Protein AF-A0AAW8W7H5-F1 (afdb_monomer)

Secondary structure (DSSP, 8-state):
--EETTEEPPHHHHHHHHHHHHHHHHHHHHHHHHHHTT-----------------

Organism: NCBI:txid380393

Radius of gyration: 23.7 Å; Cα contacts (8 Å, |Δi|>4): 15; chains: 1; bounding box: 48×36×60 Å

Mean predicted aligned error: 14.04 Å

Structure (mmCIF, N/CA/C/O backbone):
data_AF-A0AAW8W7H5-F1
#
_entry.id   AF-A0AAW8W7H5-F1
#
loop_
_atom_site.group_PDB
_atom_site.id
_atom_site.type_symbol
_atom_site.label_atom_id
_atom_site.label_alt_id
_atom_site.label_comp_id
_atom_site.label_asym_id
_atom_site.label_entity_id
_atom_site.label_seq_id
_atom_si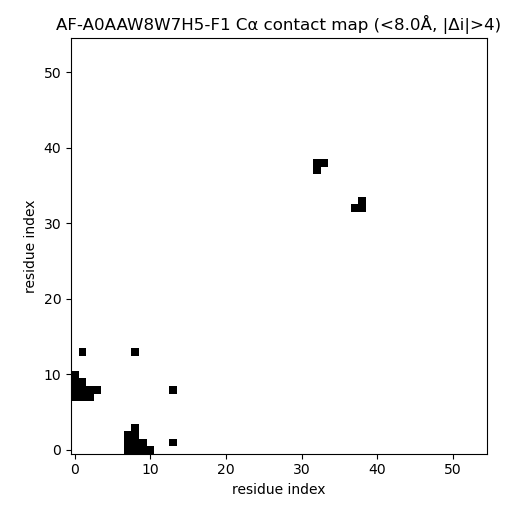te.pdbx_PDB_ins_code
_atom_site.Cartn_x
_atom_site.Cartn_y
_atom_site.Cartn_z
_atom_site.occupancy
_atom_site.B_iso_or_equiv
_atom_site.auth_seq_id
_atom_site.auth_comp_id
_atom_site.auth_asym_id
_atom_site.auth_atom_id
_atom_site.pdbx_PDB_model_num
ATOM 1 N N . MET A 1 1 ? 14.686 -7.071 -13.881 1.00 62.16 1 MET A N 1
ATOM 2 C CA . MET A 1 1 ? 13.307 -6.732 -14.290 1.00 62.16 1 MET A CA 1
ATOM 3 C C . MET A 1 1 ? 12.433 -7.928 -13.980 1.00 62.16 1 MET A C 1
ATOM 5 O O . MET A 1 1 ? 12.826 -9.035 -14.331 1.00 62.16 1 MET A O 1
ATOM 9 N N . ARG A 1 2 ? 11.329 -7.732 -13.254 1.00 69.12 2 ARG A N 1
ATOM 10 C CA . ARG A 1 2 ? 10.372 -8.813 -12.988 1.00 69.12 2 ARG A CA 1
ATOM 11 C C . ARG A 1 2 ? 9.462 -8.956 -14.205 1.00 69.12 2 ARG A C 1
ATOM 13 O O . ARG A 1 2 ? 8.980 -7.953 -14.726 1.00 69.12 2 ARG A O 1
ATOM 20 N N . HIS A 1 3 ? 9.265 -10.189 -14.650 1.00 68.12 3 HIS A N 1
ATOM 21 C CA . HIS A 1 3 ? 8.274 -10.521 -15.664 1.00 68.12 3 HIS A CA 1
ATOM 22 C C . HIS A 1 3 ? 6.956 -10.852 -14.975 1.00 68.12 3 HIS A C 1
ATOM 24 O O . HIS A 1 3 ? 6.931 -11.674 -14.059 1.00 68.12 3 HIS A O 1
ATOM 30 N N . THR A 1 4 ? 5.880 -10.212 -15.410 1.00 76.25 4 THR A N 1
ATOM 31 C CA . THR A 1 4 ? 4.509 -10.535 -15.014 1.00 76.25 4 THR A CA 1
ATOM 32 C C . THR A 1 4 ? 3.766 -11.126 -16.208 1.00 76.25 4 THR A C 1
ATOM 34 O O . THR A 1 4 ? 4.236 -11.052 -17.345 1.00 76.25 4 THR A O 1
ATOM 37 N N . GLU A 1 5 ? 2.581 -11.687 -15.969 1.00 78.44 5 GLU A N 1
ATOM 38 C CA . GLU A 1 5 ? 1.685 -12.174 -17.032 1.00 78.44 5 GLU A CA 1
ATOM 39 C C . GLU A 1 5 ? 1.316 -11.080 -18.054 1.00 78.44 5 GLU A C 1
ATOM 41 O O . GLU A 1 5 ? 0.928 -11.387 -19.177 1.00 78.44 5 GLU A O 1
ATOM 46 N N . TYR A 1 6 ? 1.494 -9.806 -17.686 1.00 79.94 6 TYR A N 1
ATOM 47 C CA . TYR A 1 6 ? 1.165 -8.630 -18.492 1.00 79.94 6 TYR A CA 1
ATOM 48 C C . TYR A 1 6 ? 2.397 -7.943 -19.112 1.00 79.94 6 TYR A C 1
ATOM 50 O O . TYR A 1 6 ? 2.247 -6.916 -19.771 1.00 79.94 6 TYR A O 1
ATOM 58 N N . GLY A 1 7 ? 3.610 -8.487 -18.927 1.00 83.75 7 GLY A N 1
ATOM 59 C CA . GLY A 1 7 ? 4.841 -7.983 -19.551 1.00 83.75 7 GLY A CA 1
ATOM 60 C C . GLY A 1 7 ? 5.979 -7.660 -18.576 1.00 83.75 7 GLY A C 1
ATOM 61 O O . GLY A 1 7 ? 6.165 -8.322 -17.554 1.00 83.75 7 GLY A O 1
ATOM 62 N N . TYR A 1 8 ? 6.799 -6.666 -18.933 1.00 81.62 8 TYR A N 1
ATOM 63 C CA . TYR A 1 8 ? 7.953 -6.229 -18.141 1.00 81.62 8 TYR A CA 1
ATOM 64 C C . TYR A 1 8 ? 7.560 -5.122 -17.170 1.00 81.62 8 TYR A C 1
ATOM 66 O O . TYR A 1 8 ? 6.968 -4.128 -17.577 1.00 81.62 8 TYR A O 1
ATOM 74 N N . VAL A 1 9 ? 7.974 -5.260 -15.913 1.00 82.88 9 VAL A N 1
ATOM 75 C CA . VAL A 1 9 ? 7.890 -4.179 -14.925 1.00 82.88 9 VAL A CA 1
ATOM 76 C C . VAL A 1 9 ? 9.216 -3.425 -14.904 1.00 82.88 9 VAL A C 1
ATOM 78 O O . VAL A 1 9 ? 10.290 -4.025 -14.734 1.00 82.88 9 VAL A O 1
ATOM 81 N N . SER A 1 10 ? 9.146 -2.106 -15.084 1.00 84.75 10 SER A N 1
ATOM 82 C CA . SER A 1 10 ? 10.304 -1.219 -14.983 1.00 84.75 10 SER A CA 1
ATOM 83 C C . SER A 1 10 ? 10.911 -1.298 -13.575 1.00 84.75 10 SER A C 1
ATOM 85 O O . SER A 1 10 ? 10.178 -1.433 -12.595 1.00 84.75 10 SER A O 1
ATOM 87 N N . PRO A 1 11 ? 12.241 -1.170 -13.411 1.00 86.81 11 PRO A N 1
ATOM 88 C CA . PRO A 1 11 ? 12.859 -1.106 -12.085 1.00 86.81 11 PRO A CA 1
ATOM 89 C C . PRO A 1 11 ? 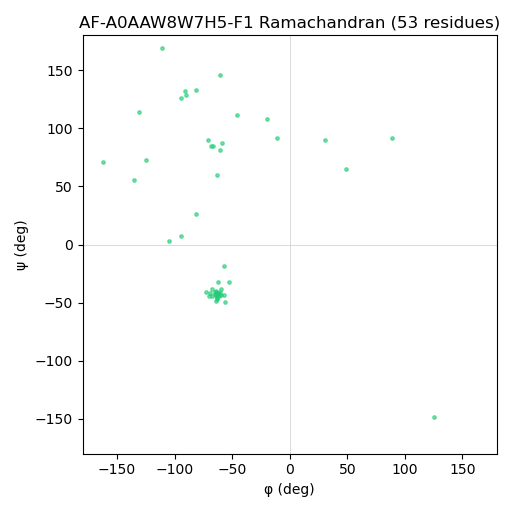12.246 -0.036 -11.166 1.00 86.81 11 PRO A C 1
ATOM 91 O O . PRO A 1 11 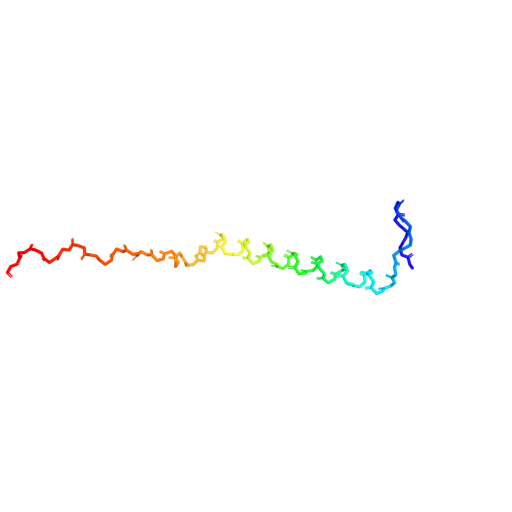? 12.185 -0.233 -9.955 1.00 86.81 11 PRO A O 1
ATOM 94 N N . ILE A 1 12 ? 11.774 1.076 -11.743 1.00 88.56 12 ILE A N 1
ATOM 95 C CA . ILE A 1 12 ? 11.121 2.165 -11.003 1.00 88.56 12 ILE A CA 1
ATOM 96 C C . ILE A 1 12 ? 9.755 1.713 -10.485 1.00 88.56 12 ILE A C 1
ATOM 98 O O . ILE A 1 12 ? 9.430 1.930 -9.322 1.00 88.56 12 ILE A O 1
ATOM 102 N N . GLU A 1 13 ? 8.978 1.040 -11.330 1.00 87.25 13 GLU A N 1
ATOM 103 C CA . GLU A 1 13 ? 7.675 0.500 -10.948 1.00 87.25 13 GLU A CA 1
ATOM 104 C C . GLU A 1 13 ? 7.830 -0.558 -9.852 1.00 87.25 13 GLU A C 1
ATOM 106 O O . GLU A 1 13 ? 7.112 -0.505 -8.860 1.00 87.25 13 GLU A O 1
ATOM 111 N N . ASP A 1 14 ? 8.818 -1.455 -9.962 1.00 88.38 14 ASP A N 1
ATOM 112 C CA . ASP A 1 14 ? 9.102 -2.457 -8.923 1.00 88.38 14 ASP A CA 1
ATOM 113 C C . ASP A 1 14 ? 9.453 -1.794 -7.581 1.00 88.38 14 ASP A C 1
ATOM 115 O O . ASP A 1 14 ? 9.014 -2.242 -6.522 1.00 88.38 14 ASP A O 1
ATOM 119 N N . TYR A 1 15 ? 10.197 -0.683 -7.605 1.00 89.88 15 TYR A N 1
ATOM 120 C CA . TYR A 1 15 ? 10.479 0.101 -6.402 1.00 89.88 15 TYR A CA 1
ATOM 121 C C . TYR A 1 15 ? 9.205 0.715 -5.801 1.00 89.88 15 TYR A C 1
ATOM 123 O O . TYR A 1 15 ? 8.937 0.522 -4.614 1.00 89.88 15 TYR A O 1
ATOM 131 N N . CYS A 1 16 ? 8.376 1.372 -6.618 1.00 91.06 16 CYS A N 1
ATOM 132 C CA . CYS A 1 16 ? 7.113 1.956 -6.166 1.00 91.06 16 CYS A CA 1
ATOM 133 C C . CYS A 1 16 ? 6.151 0.902 -5.597 1.00 91.06 16 CYS A C 1
ATOM 135 O O . CYS A 1 16 ? 5.521 1.140 -4.565 1.00 91.06 16 CYS A O 1
ATOM 137 N N . TYR A 1 17 ? 6.060 -0.276 -6.223 1.00 90.12 17 TYR A N 1
ATOM 138 C CA . TYR A 1 17 ? 5.232 -1.373 -5.722 1.00 90.12 17 TYR A CA 1
ATOM 139 C C . TYR A 1 17 ? 5.712 -1.868 -4.359 1.00 90.12 17 TYR A C 1
ATOM 141 O O . TYR A 1 17 ? 4.897 -2.053 -3.455 1.00 90.12 17 TYR A O 1
ATOM 149 N N . ARG A 1 18 ? 7.027 -2.015 -4.165 1.00 90.31 18 ARG A N 1
ATOM 150 C CA . ARG A 1 18 ? 7.591 -2.434 -2.873 1.00 90.31 18 ARG A CA 1
ATOM 151 C C . ARG A 1 18 ? 7.327 -1.426 -1.759 1.00 90.31 18 ARG A C 1
ATOM 153 O O . ARG A 1 18 ? 7.017 -1.827 -0.634 1.00 90.31 18 ARG A O 1
ATOM 160 N N . ASP A 1 19 ? 7.430 -0.135 -2.053 1.00 93.75 19 ASP A N 1
ATOM 161 C CA . ASP A 1 19 ? 7.125 0.912 -1.077 1.00 93.75 19 ASP A CA 1
ATOM 162 C C . ASP A 1 19 ? 5.632 0.938 -0.726 1.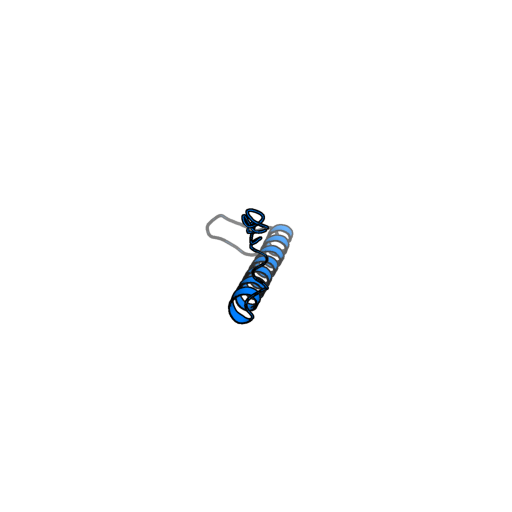00 93.75 19 ASP A C 1
ATOM 164 O O . ASP A 1 19 ? 5.271 1.065 0.449 1.00 93.75 19 ASP A O 1
ATOM 168 N N . LEU A 1 20 ? 4.759 0.721 -1.714 1.00 94.75 20 LEU A N 1
ATOM 169 C CA . LEU A 1 20 ? 3.320 0.600 -1.495 1.00 94.75 20 LEU A CA 1
ATOM 170 C C . LEU A 1 20 ? 2.977 -0.615 -0.620 1.00 94.75 20 LEU A C 1
ATOM 172 O O . LEU A 1 20 ? 2.220 -0.488 0.345 1.00 94.75 20 LEU A O 1
ATOM 176 N N . GLU A 1 21 ? 3.559 -1.781 -0.909 1.00 93.69 21 GLU A N 1
ATOM 177 C CA . GLU A 1 21 ? 3.394 -2.993 -0.098 1.00 93.69 21 GLU A CA 1
ATOM 178 C C . GLU A 1 21 ? 3.818 -2.758 1.356 1.00 93.69 21 GLU A C 1
ATOM 180 O O . GLU A 1 21 ? 3.105 -3.137 2.293 1.00 93.69 21 GLU A O 1
ATOM 185 N N . ARG A 1 22 ? 4.953 -2.078 1.558 1.00 95.00 22 ARG A N 1
ATOM 186 C CA . ARG A 1 22 ? 5.453 -1.732 2.891 1.00 95.00 22 ARG A CA 1
ATOM 187 C C . ARG A 1 22 ? 4.497 -0.798 3.628 1.00 95.00 22 ARG A C 1
ATOM 189 O O . ARG A 1 22 ? 4.168 -1.059 4.786 1.00 95.00 22 ARG A O 1
ATOM 196 N N . TRP A 1 23 ? 4.008 0.242 2.957 1.00 95.56 23 TRP A N 1
ATOM 197 C CA . TRP A 1 23 ? 3.051 1.181 3.539 1.00 95.56 23 TRP A CA 1
ATOM 198 C C . TRP A 1 23 ? 1.741 0.491 3.948 1.00 95.56 23 TRP A C 1
ATOM 200 O O . TRP A 1 23 ? 1.240 0.709 5.054 1.00 95.56 23 TRP A O 1
ATOM 210 N N . LEU A 1 24 ? 1.213 -0.406 3.109 1.00 94.62 24 LEU A N 1
ATOM 211 C CA . LEU A 1 24 ? 0.011 -1.184 3.422 1.00 94.62 24 LEU A CA 1
ATOM 212 C C . LEU A 1 24 ? 0.222 -2.122 4.619 1.00 94.62 24 LEU A C 1
ATOM 214 O O . LEU A 1 24 ? -0.648 -2.227 5.493 1.00 94.62 24 LEU A O 1
ATOM 218 N N . ALA A 1 25 ? 1.378 -2.783 4.697 1.00 94.38 25 ALA A N 1
ATOM 219 C CA . ALA A 1 25 ? 1.722 -3.651 5.819 1.00 94.38 25 ALA A CA 1
ATOM 220 C C . ALA A 1 25 ? 1.807 -2.870 7.142 1.00 94.38 25 ALA A C 1
ATOM 222 O O . ALA A 1 25 ? 1.285 -3.325 8.171 1.00 94.38 25 ALA A O 1
ATOM 223 N N . ASP A 1 26 ? 2.406 -1.678 7.108 1.00 92.25 26 ASP A N 1
ATOM 224 C CA . ASP A 1 26 ? 2.505 -0.791 8.264 1.00 92.25 26 ASP A CA 1
ATOM 225 C C . ASP A 1 26 ? 1.133 -0.245 8.676 1.00 92.25 26 ASP A C 1
ATOM 227 O O . ASP A 1 26 ? 0.775 -0.331 9.855 1.00 92.25 26 ASP A O 1
ATOM 231 N N . LYS A 1 27 ? 0.293 0.192 7.729 1.00 91.94 27 LYS A N 1
ATOM 232 C CA . LYS A 1 27 ? -1.0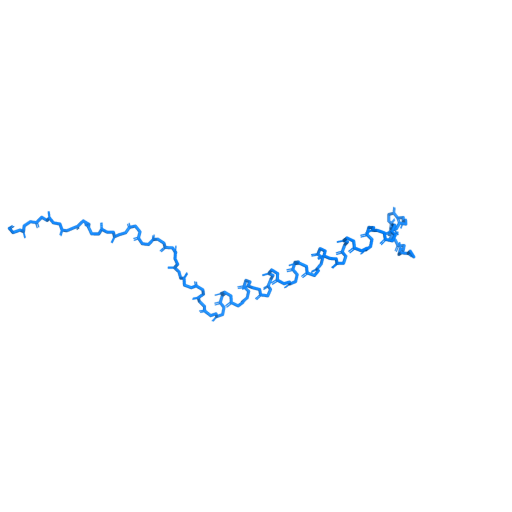92 0.604 8.013 1.00 91.94 27 LYS A CA 1
ATOM 233 C C . LYS A 1 27 ? -1.878 -0.511 8.711 1.00 91.94 27 LYS A C 1
ATOM 235 O O . LYS A 1 27 ? -2.431 -0.300 9.791 1.00 91.94 27 LYS A O 1
ATOM 240 N N . LYS A 1 28 ? -1.832 -1.739 8.180 1.00 89.69 28 LYS A N 1
ATOM 241 C CA . LYS A 1 28 ? -2.487 -2.915 8.783 1.00 89.69 28 LYS A CA 1
ATOM 242 C C . LYS A 1 28 ? -1.932 -3.249 10.173 1.00 89.69 28 LYS A C 1
ATOM 244 O O . LYS A 1 28 ? -2.639 -3.777 11.035 1.00 89.69 28 LYS A O 1
ATOM 249 N N . LYS A 1 29 ? -0.645 -2.995 10.425 1.00 88.62 29 LYS A N 1
ATOM 250 C CA . LYS A 1 29 ? -0.025 -3.150 11.752 1.00 88.62 29 LYS A CA 1
ATOM 251 C C . LYS A 1 29 ? -0.540 -2.097 12.735 1.00 88.62 29 LYS A C 1
ATOM 253 O O . LYS A 1 29 ? -0.832 -2.454 13.877 1.00 88.62 29 LYS A O 1
ATOM 258 N N . HIS A 1 30 ? -0.694 -0.848 12.303 1.00 81.19 30 HIS A N 1
ATOM 259 C CA . HIS A 1 30 ? -1.296 0.215 13.108 1.00 81.19 30 HIS A CA 1
ATOM 260 C C . HIS A 1 30 ? -2.767 -0.069 13.429 1.00 81.19 30 HIS A C 1
ATOM 262 O O . HIS A 1 30 ? -3.139 0.008 14.596 1.00 81.19 30 HIS A O 1
ATOM 268 N N . GLU A 1 31 ? -3.568 -0.514 12.460 1.00 84.56 31 GLU A N 1
ATOM 269 C CA . GLU A 1 31 ? -4.969 -0.914 12.679 1.00 84.56 31 GLU A CA 1
ATOM 270 C C . GLU A 1 31 ? -5.090 -2.066 13.689 1.00 84.56 31 GLU A C 1
ATOM 272 O O . GLU A 1 31 ? -5.904 -2.017 14.611 1.00 84.56 31 GLU A O 1
ATOM 277 N N . ARG A 1 32 ? -4.227 -3.088 13.587 1.00 81.69 32 ARG A N 1
ATOM 278 C CA . ARG A 1 32 ? -4.182 -4.185 14.571 1.00 81.69 32 ARG A CA 1
ATOM 279 C C . ARG A 1 32 ? -3.810 -3.700 15.966 1.00 81.69 32 ARG A C 1
ATOM 281 O O . ARG A 1 32 ? -4.399 -4.162 16.940 1.00 81.69 32 ARG A O 1
ATOM 288 N N . ARG A 1 33 ? -2.841 -2.787 16.079 1.00 76.75 33 ARG A N 1
ATOM 289 C CA . ARG A 1 33 ? -2.459 -2.180 17.363 1.00 76.75 33 ARG A CA 1
ATOM 290 C C . ARG A 1 33 ? -3.596 -1.341 17.933 1.00 76.75 33 ARG A C 1
ATOM 292 O O . ARG A 1 33 ? -3.882 -1.480 19.114 1.00 76.75 33 ARG A O 1
ATOM 299 N N . ALA A 1 34 ? -4.279 -0.560 17.103 1.00 76.50 34 ALA A N 1
ATOM 300 C CA . ALA A 1 34 ? -5.439 0.224 17.505 1.00 76.50 34 ALA A CA 1
ATOM 301 C C . ALA A 1 34 ? -6.577 -0.670 18.016 1.00 76.50 34 ALA A C 1
ATOM 303 O O . ALA A 1 34 ? -7.120 -0.416 19.085 1.00 76.50 34 ALA A O 1
ATOM 304 N N . LYS A 1 35 ? -6.875 -1.776 17.323 1.00 71.81 3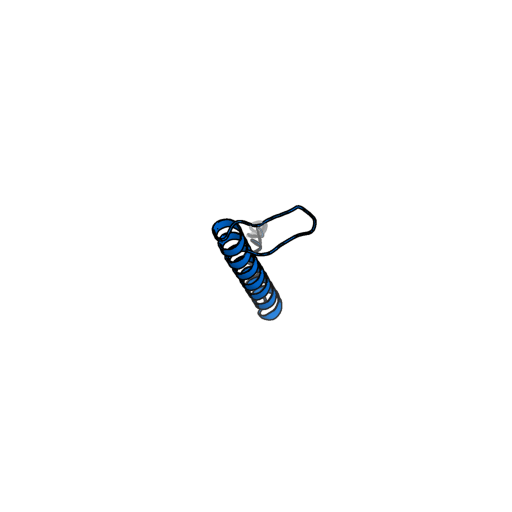5 LYS A N 1
ATOM 305 C CA . LYS A 1 35 ? -7.870 -2.758 17.776 1.00 71.81 35 LYS A CA 1
ATOM 306 C C . LYS A 1 35 ? -7.452 -3.465 19.072 1.00 71.81 35 LYS A C 1
ATOM 308 O O . LYS A 1 35 ? -8.286 -3.675 19.943 1.00 71.81 35 LYS A O 1
ATOM 313 N N . LYS A 1 36 ? -6.172 -3.837 19.204 1.00 71.75 36 LYS A N 1
ATOM 314 C CA . LYS A 1 36 ? -5.645 -4.576 20.367 1.00 71.75 36 LYS A CA 1
ATOM 315 C C . LYS A 1 36 ? -5.547 -3.714 21.624 1.00 71.75 36 LYS A C 1
ATOM 317 O O . LYS A 1 36 ? -5.827 -4.200 22.710 1.00 71.75 36 LYS A O 1
ATOM 322 N N . HIS A 1 37 ? -5.118 -2.466 21.477 1.00 66.06 37 HIS A N 1
ATOM 323 C CA . HIS A 1 37 ? -4.920 -1.551 22.599 1.00 66.06 37 HIS A CA 1
ATOM 324 C C . HIS A 1 37 ? -6.128 -0.653 22.855 1.00 66.06 37 HIS A C 1
ATOM 326 O 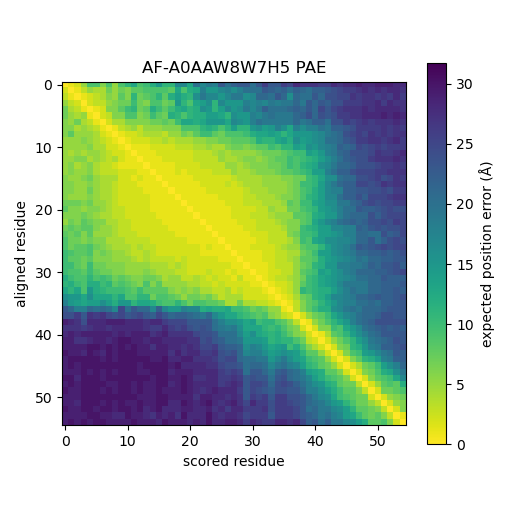O . HIS A 1 37 ? -6.016 0.238 23.688 1.00 66.06 37 HIS A O 1
ATOM 332 N N . GLY A 1 38 ? -7.251 -0.881 22.156 1.00 57.25 38 GLY A N 1
ATOM 333 C CA . GLY A 1 38 ? -8.424 -0.018 22.220 1.00 57.25 38 GLY A CA 1
ATOM 334 C C . GLY A 1 38 ? -7.993 1.428 22.046 1.00 57.25 38 GLY A C 1
ATOM 335 O O . GLY A 1 38 ? -8.058 2.186 23.008 1.00 57.25 38 GLY A O 1
ATOM 336 N N . ALA A 1 39 ? -7.462 1.778 20.864 1.00 56.69 39 ALA A N 1
ATOM 337 C CA . ALA A 1 39 ? -7.175 3.167 20.530 1.00 56.69 39 ALA A CA 1
ATOM 338 C C . ALA A 1 39 ? -8.396 3.977 20.945 1.00 56.69 39 ALA A C 1
ATOM 340 O O . ALA A 1 39 ? -9.486 3.754 20.418 1.00 56.69 39 ALA A O 1
ATOM 341 N N . PHE A 1 40 ? -8.168 4.781 21.985 1.00 56.25 40 PHE A N 1
ATOM 342 C CA . PHE A 1 40 ? -9.086 5.669 22.666 1.00 56.25 40 PHE A CA 1
ATOM 343 C C . PHE A 1 40 ? -10.275 5.957 21.759 1.00 56.25 40 PHE A C 1
ATOM 345 O O . PHE A 1 40 ? -10.097 6.609 20.730 1.00 56.25 40 PHE A O 1
ATOM 352 N N . ASN A 1 41 ? -11.448 5.400 22.084 1.00 54.16 41 ASN A N 1
ATOM 353 C CA . ASN A 1 41 ? -12.699 5.747 21.421 1.00 54.16 41 ASN A CA 1
ATOM 354 C C . ASN A 1 41 ? -12.931 7.248 21.653 1.00 54.16 41 ASN A C 1
ATOM 356 O O . ASN A 1 41 ? -13.684 7.653 22.528 1.00 54.16 41 ASN A O 1
ATOM 360 N N . LEU A 1 42 ? -12.273 8.072 20.843 1.00 51.44 42 LEU A N 1
ATOM 361 C CA . LEU A 1 42 ? -12.557 9.473 20.585 1.00 51.44 42 LEU A CA 1
ATOM 362 C C . LEU A 1 42 ? -13.687 9.555 19.547 1.00 51.44 42 LEU A C 1
ATOM 364 O O . LEU A 1 42 ? -13.817 10.544 18.834 1.00 51.44 42 LEU A O 1
ATOM 368 N N . GLN A 1 43 ? -14.540 8.520 19.473 1.00 51.81 43 GLN A N 1
ATOM 369 C CA . GLN A 1 43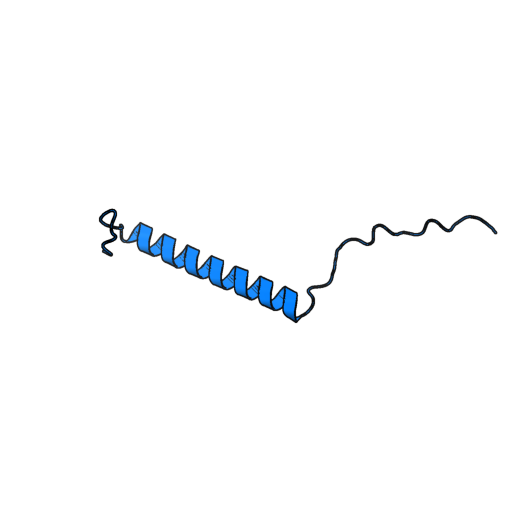 ? -15.946 8.721 19.157 1.00 51.81 43 GLN A CA 1
ATOM 370 C C . GLN A 1 43 ? -16.492 9.644 20.240 1.00 51.81 43 GLN A C 1
ATOM 372 O O . GLN A 1 43 ? -16.939 9.209 21.300 1.00 51.81 43 GLN A O 1
ATOM 377 N N . SER A 1 44 ? -16.333 10.935 19.963 1.00 51.22 44 SER A N 1
ATOM 378 C CA . SER A 1 44 ? -17.193 12.027 20.369 1.00 51.22 44 SER A CA 1
ATOM 379 C C . SER A 1 44 ? -18.501 11.510 20.961 1.00 51.22 44 SER A C 1
ATOM 381 O O . SER A 1 44 ? -19.503 11.306 20.275 1.00 51.22 44 SER A O 1
ATOM 383 N N . LYS A 1 45 ? -18.521 11.332 22.285 1.00 47.72 45 LYS A N 1
ATOM 384 C CA . LYS A 1 45 ? -19.772 11.410 23.021 1.00 47.72 45 LYS A CA 1
ATOM 385 C C . LY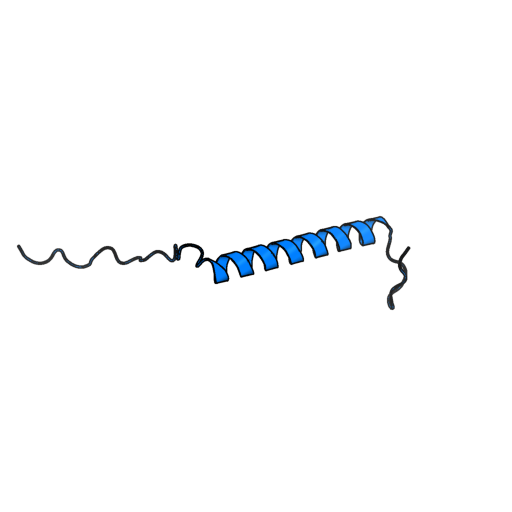S A 1 45 ? -20.213 12.864 22.915 1.00 47.72 45 LYS A C 1
ATOM 387 O O . LYS A 1 45 ? -19.963 13.663 23.809 1.00 47.72 45 LYS A O 1
ATOM 392 N N . GLY A 1 46 ? -20.895 13.191 21.818 1.00 48.09 46 GLY A N 1
ATOM 393 C CA . GLY A 1 46 ? -21.866 14.278 21.742 1.00 48.09 46 GLY A CA 1
ATOM 394 C C . GLY A 1 46 ? -23.032 13.987 22.688 1.00 48.09 46 GLY A C 1
ATOM 395 O O . GLY A 1 46 ? -24.164 13.799 22.267 1.00 48.09 46 GLY A O 1
ATOM 396 N N . LYS A 1 47 ? -22.721 13.860 23.977 1.00 49.19 47 LYS A N 1
ATOM 397 C CA . LYS A 1 47 ? -23.647 13.745 25.096 1.00 49.19 47 LYS A CA 1
ATOM 398 C C . LYS A 1 47 ? -23.144 14.675 26.197 1.00 49.19 47 LYS A C 1
ATOM 400 O O . LYS A 1 47 ? -22.895 14.242 27.316 1.00 49.19 47 LYS A O 1
ATOM 405 N N . HIS A 1 48 ? -22.973 15.953 25.863 1.00 42.47 48 HIS A N 1
ATOM 406 C CA . HIS A 1 48 ? -23.160 16.997 26.863 1.00 42.47 48 HIS A CA 1
ATOM 407 C C . HIS A 1 48 ? -24.667 17.056 27.134 1.00 42.47 48 HIS A C 1
ATOM 409 O O . HIS A 1 48 ? -25.430 17.653 26.383 1.00 42.47 48 HIS A O 1
ATOM 415 N N . SER A 1 49 ? -25.071 16.250 28.116 1.00 46.06 49 SER A N 1
ATOM 416 C CA . SER A 1 49 ? -26.090 16.577 29.116 1.00 46.06 49 SER A CA 1
ATOM 417 C C . SER A 1 49 ? -27.206 17.530 28.667 1.00 46.06 49 SER A C 1
ATOM 419 O O . SER A 1 49 ? -27.145 18.733 28.903 1.00 46.06 49 SER A O 1
ATOM 421 N N . GLN A 1 50 ? -28.287 16.961 28.129 1.00 48.94 50 GLN A N 1
ATOM 422 C CA . GLN A 1 50 ? -29.624 17.448 28.468 1.00 48.94 50 GLN A CA 1
ATOM 423 C C . GLN A 1 50 ? -29.876 17.102 29.943 1.00 48.94 50 GLN A C 1
ATOM 425 O O . GLN A 1 50 ? -30.412 16.035 30.215 1.00 48.94 50 GLN A O 1
ATOM 430 N N . ASP A 1 51 ? -29.427 17.939 30.879 1.00 49.75 51 ASP A N 1
ATOM 431 C CA . ASP A 1 51 ? -30.028 18.007 32.219 1.00 49.75 51 ASP A CA 1
ATOM 432 C C . ASP A 1 51 ? -29.635 19.313 32.934 1.00 49.75 51 ASP A C 1
ATOM 434 O O . ASP A 1 51 ? -28.828 19.337 33.856 1.00 49.75 51 ASP A O 1
ATOM 438 N N . GLU A 1 52 ? -30.182 20.433 32.466 1.00 49.91 52 GLU A N 1
ATOM 439 C CA . GLU A 1 52 ? -30.432 21.597 33.322 1.00 49.91 52 GLU A CA 1
ATOM 440 C C . GLU A 1 52 ? -31.918 21.932 33.184 1.00 49.91 52 GLU A C 1
ATOM 442 O O . GLU A 1 52 ? -32.347 22.862 32.505 1.00 49.91 52 GLU A O 1
ATOM 447 N N . SER A 1 53 ? -32.745 21.080 33.782 1.00 48.59 53 SER A N 1
ATOM 448 C CA . SER A 1 53 ? -34.121 21.426 34.098 1.00 48.59 53 SER A CA 1
ATOM 449 C C . SER A 1 53 ? -34.365 21.054 35.553 1.00 48.59 53 SER A C 1
ATOM 451 O O . SER A 1 53 ? -34.382 19.879 35.901 1.00 48.59 53 SER A O 1
ATOM 453 N N . LYS A 1 54 ? -34.603 22.089 36.368 1.00 50.03 54 LYS A N 1
ATOM 454 C CA . LYS A 1 54 ? -34.894 22.090 37.813 1.00 50.03 54 LYS A CA 1
ATOM 455 C C . LYS A 1 54 ? -33.668 22.153 38.731 1.00 50.03 54 LYS A C 1
ATOM 457 O O . LYS A 1 54 ? -33.224 21.138 39.264 1.00 50.03 54 LYS A O 1
ATOM 462 N N . ARG A 1 55 ? -33.284 23.378 39.088 1.00 39.38 55 ARG A N 1
ATOM 463 C CA . ARG A 1 55 ? -33.500 23.903 40.447 1.00 39.38 55 ARG A CA 1
ATOM 464 C C . ARG A 1 55 ? -33.413 25.418 40.470 1.00 39.38 55 ARG A C 1
ATOM 466 O O . ARG A 1 55 ? -32.584 25.955 39.712 1.00 39.38 55 ARG A O 1
#

pLDDT: mean 72.96, std 17.85, range [39.38, 95.56]

Foldseek 3Di:
DDADPVGDDDPVNVVVVVVVVVVVVVVVVVVVCCVVVVVPCPVDPPPPDPDPDDD

Solvent-accessible surface area (backbone atoms only — not comparable to full-atom values): 3587 Å² total; per-residue (Å²): 116,57,77,52,100,89,43,79,44,51,72,66,54,53,48,53,51,52,54,50,53,50,50,52,53,50,52,54,50,50,53,49,47,34,67,72,67,55,56,74,79,76,70,74,74,88,65,82,70,96,74,91,78,88,133

Sequence (55 aa):
MRHTEYGYVSPIEDYCYRDLERWLADKKKHERRAKKHGAFNLQSKGKHSQDESKR